Protein AF-0000000070242260 (afdb_homodimer)

Structure (mmCIF, N/CA/C/O backbone):
data_AF-0000000070242260-model_v1
#
loop_
_entity.id
_entity.type
_entity.pdbx_description
1 polymer 'CopG family transcriptional regulator'
#
loop_
_atom_site.group_PDB
_atom_site.id
_atom_site.type_symbol
_atom_site.label_atom_id
_atom_site.label_alt_id
_atom_site.label_comp_id
_atom_site.label_asym_id
_atom_site.label_entity_id
_atom_site.label_seq_id
_atom_site.pdbx_PDB_ins_code
_atom_site.Cartn_x
_atom_site.Cartn_y
_atom_site.Cartn_z
_atom_site.occupancy
_atom_site.B_iso_or_equiv
_atom_site.auth_seq_id
_atom_site.auth_comp_id
_atom_site.auth_asym_id
_atom_site.auth_atom_id
_atom_site.pdbx_PDB_model_num
ATOM 1 N N . MET A 1 1 ? 1.482 21.422 -8.008 1 52.81 1 MET A N 1
ATOM 2 C CA . MET A 1 1 ? 2.465 20.359 -8.227 1 52.81 1 MET A CA 1
ATOM 3 C C . MET A 1 1 ? 2.328 19.266 -7.18 1 52.81 1 MET A C 1
ATOM 5 O O . MET A 1 1 ? 2.359 19.531 -5.977 1 52.81 1 MET A O 1
ATOM 9 N N . HIS A 1 2 ? 1.684 18.188 -7.3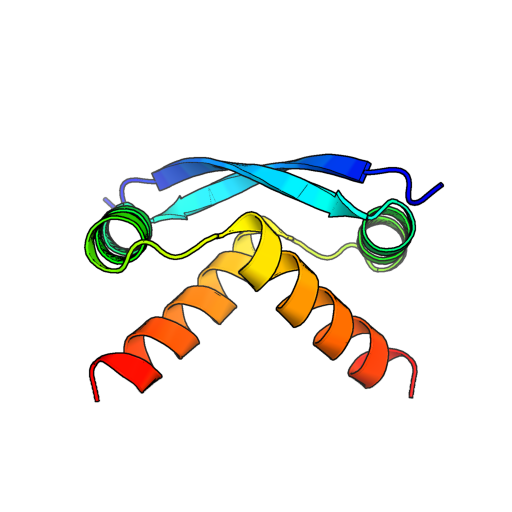83 1 70.69 2 HIS A N 1
ATOM 10 C CA . HIS A 1 2 ? 1.432 17.25 -6.305 1 70.69 2 HIS A CA 1
ATOM 11 C C . HIS A 1 2 ? 2.723 16.578 -5.848 1 70.69 2 HIS A C 1
ATOM 13 O O . HIS A 1 2 ? 3.426 15.953 -6.652 1 70.69 2 HIS A O 1
ATOM 19 N N . THR A 1 3 ? 3.256 17.094 -4.73 1 92.19 3 THR A N 1
ATOM 20 C CA . THR A 1 3 ? 4.465 16.547 -4.129 1 92.19 3 THR A CA 1
ATOM 21 C C . THR A 1 3 ? 4.242 15.102 -3.686 1 92.19 3 THR A C 1
ATOM 23 O O . THR A 1 3 ? 3.23 14.789 -3.051 1 92.19 3 THR A O 1
ATOM 26 N N . VAL A 1 4 ? 5.152 14.242 -4.238 1 95.75 4 VAL A N 1
ATOM 27 C CA . VAL A 1 4 ? 5.035 12.82 -3.938 1 95.75 4 VAL A CA 1
ATOM 28 C C . VAL A 1 4 ? 6.07 12.422 -2.887 1 95.75 4 VAL A C 1
ATOM 30 O O . VAL A 1 4 ? 7.098 13.094 -2.736 1 95.75 4 VAL A O 1
ATOM 33 N N . LYS A 1 5 ? 5.629 11.367 -2.018 1 97.69 5 LYS A N 1
ATOM 34 C CA . LYS A 1 5 ? 6.492 10.797 -0.992 1 97.69 5 LYS A CA 1
ATOM 35 C C . LYS A 1 5 ? 6.723 9.305 -1.238 1 97.69 5 LYS A C 1
ATOM 37 O O . LYS A 1 5 ? 5.797 8.586 -1.621 1 97.69 5 LYS A O 1
ATOM 42 N N . ARG A 1 6 ? 8.016 8.883 -1.145 1 97.75 6 ARG A N 1
ATOM 43 C CA . ARG A 1 6 ? 8.352 7.469 -1.255 1 97.75 6 ARG A CA 1
ATOM 44 C C . ARG A 1 6 ? 8.312 6.789 0.108 1 97.75 6 ARG A C 1
ATOM 46 O O . ARG A 1 6 ? 8.891 7.285 1.075 1 97.75 6 ARG A O 1
ATOM 53 N N . LYS A 1 7 ? 7.555 5.723 0.25 1 98.06 7 LYS A N 1
ATOM 54 C CA . LYS A 1 7 ? 7.406 4.953 1.48 1 98.06 7 LYS A CA 1
ATOM 55 C C . LYS A 1 7 ? 7.77 3.486 1.26 1 98.06 7 LYS A C 1
ATOM 57 O O . LYS A 1 7 ? 7.426 2.906 0.228 1 98.06 7 LYS A O 1
ATOM 62 N N . THR A 1 8 ? 8.484 2.951 2.234 1 98.06 8 THR A N 1
ATOM 63 C CA . THR A 1 8 ? 8.758 1.518 2.211 1 98.06 8 THR A CA 1
ATOM 64 C C . THR A 1 8 ? 7.75 0.763 3.076 1 98.06 8 THR A C 1
ATOM 66 O O . THR A 1 8 ? 7.535 1.115 4.238 1 98.06 8 THR A O 1
ATOM 69 N N . ILE A 1 9 ? 7.141 -0.252 2.438 1 98.62 9 ILE A N 1
ATOM 70 C CA . ILE A 1 9 ? 6.195 -1.078 3.176 1 98.62 9 ILE A CA 1
ATOM 71 C C . ILE A 1 9 ? 6.609 -2.545 3.088 1 98.62 9 ILE A C 1
ATOM 73 O O . ILE A 1 9 ? 7.418 -2.918 2.234 1 98.62 9 ILE A O 1
ATOM 77 N N . THR A 1 10 ? 6.098 -3.303 4.059 1 98.06 10 THR A N 1
ATOM 78 C CA . THR A 1 10 ? 6.289 -4.75 4.047 1 98.06 10 THR A CA 1
ATOM 79 C C . THR A 1 10 ? 4.984 -5.465 3.705 1 98.06 10 THR A C 1
ATOM 81 O O . THR A 1 10 ? 3.928 -5.129 4.246 1 98.06 10 THR A O 1
ATOM 84 N N . ILE A 1 11 ? 5.105 -6.398 2.703 1 98.44 11 ILE A N 1
ATOM 85 C CA . ILE A 1 11 ? 3.977 -7.254 2.355 1 98.44 11 ILE A CA 1
ATOM 86 C C . ILE A 1 11 ? 4.402 -8.719 2.406 1 98.44 11 ILE A C 1
ATOM 88 O O . ILE A 1 11 ? 5.578 -9.023 2.629 1 98.44 11 ILE A O 1
ATOM 92 N N . ARG A 1 12 ? 3.434 -9.617 2.219 1 98.12 12 ARG A N 1
ATOM 93 C CA . ARG A 1 12 ? 3.781 -11.031 2.189 1 98.12 12 ARG A CA 1
ATOM 94 C C . ARG A 1 12 ? 4.254 -11.453 0.803 1 98.12 12 ARG A C 1
ATOM 96 O O . ARG A 1 12 ? 3.947 -10.797 -0.191 1 98.12 12 ARG A O 1
ATOM 103 N N . GLU A 1 13 ? 4.969 -12.586 0.862 1 97.81 13 GLU A N 1
ATOM 104 C CA . GLU A 1 13 ? 5.477 -13.117 -0.398 1 97.81 13 GLU A CA 1
ATOM 105 C C . GLU A 1 13 ? 4.34 -13.5 -1.337 1 97.81 13 GLU A C 1
ATOM 107 O O . GLU A 1 13 ? 4.43 -13.297 -2.549 1 97.81 13 GLU A O 1
ATOM 112 N N . ASP A 1 14 ? 3.271 -14.094 -0.843 1 97.19 14 ASP A N 1
ATOM 113 C CA . ASP A 1 14 ? 2.146 -14.5 -1.683 1 97.19 14 ASP A CA 1
ATOM 114 C C . ASP A 1 14 ? 1.424 -13.281 -2.252 1 97.19 14 ASP A C 1
ATOM 116 O O . ASP A 1 14 ? 0.914 -13.32 -3.373 1 97.19 14 ASP A O 1
ATOM 120 N N . GLN A 1 15 ? 1.392 -12.172 -1.569 1 98.44 15 GLN A N 1
ATOM 121 C CA . GLN A 1 15 ? 0.826 -10.922 -2.07 1 98.44 15 GLN A CA 1
ATOM 122 C C . GLN A 1 15 ? 1.687 -10.344 -3.188 1 98.44 15 GLN A C 1
ATOM 124 O O . GLN A 1 15 ? 1.164 -9.883 -4.203 1 98.44 15 GLN A O 1
ATOM 129 N N . GLU A 1 16 ? 2.979 -10.359 -3.008 1 98.12 16 GLU A N 1
ATOM 130 C CA . GLU A 1 16 ? 3.893 -9.898 -4.051 1 98.12 16 GLU A CA 1
ATOM 131 C C . GLU A 1 16 ? 3.723 -10.703 -5.332 1 98.12 16 GLU A C 1
ATOM 133 O O . GLU A 1 16 ? 3.697 -10.141 -6.43 1 98.12 16 GLU A O 1
ATOM 138 N N . GLU A 1 17 ? 3.658 -12 -5.195 1 97.62 17 GLU A N 1
ATOM 139 C CA . GLU A 1 17 ? 3.465 -12.859 -6.359 1 97.62 17 GLU A CA 1
ATOM 140 C C . GLU A 1 17 ? 2.164 -12.531 -7.082 1 97.62 17 GLU A C 1
ATOM 142 O O . GLU A 1 17 ? 2.133 -12.453 -8.312 1 97.62 17 GLU A O 1
ATOM 147 N N . TRP A 1 18 ? 1.077 -12.344 -6.34 1 98.19 18 TRP A N 1
ATOM 148 C CA . TRP A 1 18 ? -0.213 -11.992 -6.918 1 98.19 18 TRP A CA 1
ATOM 149 C C . TRP A 1 18 ? -0.13 -10.648 -7.645 1 98.19 18 TRP A C 1
ATOM 151 O O . TRP A 1 18 ? -0.674 -10.5 -8.742 1 98.19 18 TRP A O 1
ATOM 161 N N . ILE A 1 19 ? 0.547 -9.648 -7.098 1 98.44 19 ILE A N 1
ATOM 162 C CA . ILE A 1 19 ? 0.742 -8.328 -7.68 1 98.44 19 ILE A CA 1
ATOM 163 C C . ILE A 1 19 ? 1.447 -8.453 -9.023 1 98.44 19 ILE A C 1
ATOM 165 O O . ILE A 1 19 ? 1.04 -7.832 -10.008 1 98.44 19 ILE A O 1
ATOM 169 N N . GLN A 1 20 ? 2.498 -9.266 -9.062 1 98.19 20 GLN A N 1
ATOM 170 C CA . GLN A 1 20 ? 3.277 -9.453 -10.281 1 98.19 20 GLN A CA 1
ATOM 171 C C . GLN A 1 20 ? 2.459 -10.156 -11.359 1 98.19 20 GLN A C 1
ATOM 173 O O . GLN A 1 20 ? 2.461 -9.742 -12.516 1 98.19 20 GLN A O 1
ATOM 178 N N . GLU A 1 21 ? 1.735 -11.18 -10.961 1 97.62 21 GLU A N 1
ATOM 179 C CA . GLU A 1 21 ? 0.947 -11.977 -11.898 1 97.62 21 GLU A CA 1
ATOM 180 C C . GLU A 1 21 ? -0.195 -11.156 -12.492 1 97.62 21 GLU A C 1
ATOM 182 O O . GLU A 1 21 ? -0.58 -11.359 -13.641 1 97.62 21 GLU A O 1
ATOM 187 N N . ASN A 1 22 ? -0.732 -10.211 -11.711 1 97.81 22 ASN A N 1
ATOM 188 C CA . ASN A 1 22 ? -1.883 -9.43 -12.148 1 97.81 22 ASN A CA 1
ATOM 189 C C . ASN A 1 22 ? -1.471 -8.039 -12.617 1 97.81 22 ASN A C 1
ATOM 191 O O . ASN A 1 22 ? -2.318 -7.23 -13.008 1 97.81 22 ASN A O 1
ATOM 195 N N . HIS A 1 23 ? -0.186 -7.691 -12.562 1 97.81 23 HIS A N 1
ATOM 196 C CA . HIS A 1 23 ? 0.392 -6.43 -13.016 1 97.81 23 HIS A CA 1
ATOM 197 C C . HIS A 1 23 ? -0.263 -5.242 -12.32 1 97.81 23 HIS A C 1
ATOM 199 O O . HIS A 1 23 ? -0.605 -4.25 -12.969 1 97.81 23 HIS A O 1
ATOM 205 N N . LEU A 1 24 ? -0.561 -5.406 -11.055 1 98.25 24 LEU A N 1
ATOM 206 C CA . LEU A 1 24 ? -1.148 -4.34 -10.25 1 98.25 24 LEU A CA 1
ATOM 207 C C . LEU A 1 24 ? -0.146 -3.215 -10.023 1 98.25 24 LEU A C 1
ATOM 209 O O . LEU A 1 24 ? 1.004 -3.465 -9.656 1 98.25 24 LEU A O 1
ATOM 213 N N . ASN A 1 25 ? -0.555 -2.066 -10.258 1 98.75 25 ASN A N 1
ATOM 214 C CA . ASN A 1 25 ? 0.206 -0.901 -9.82 1 98.75 25 ASN A CA 1
ATOM 215 C C . ASN A 1 25 ? -0.014 -0.616 -8.336 1 98.75 25 ASN A C 1
ATOM 217 O O . ASN A 1 25 ? -0.95 0.097 -7.973 1 98.75 25 ASN A O 1
ATOM 221 N N . LEU A 1 26 ? 0.875 -1.017 -7.551 1 98.62 26 LEU A N 1
ATOM 222 C CA . LEU A 1 26 ? 0.714 -0.99 -6.102 1 98.62 26 LEU A CA 1
ATOM 223 C C . LEU A 1 26 ? 0.63 0.444 -5.59 1 98.62 26 LEU A C 1
ATOM 225 O O . LEU A 1 26 ? -0.17 0.744 -4.703 1 98.62 26 LEU A O 1
ATOM 229 N N . SER A 1 27 ? 1.491 1.335 -6.113 1 98.38 27 SER A N 1
ATOM 230 C CA . SER A 1 27 ? 1.467 2.727 -5.668 1 98.38 27 SER A CA 1
ATOM 231 C C . SER A 1 27 ? 0.101 3.359 -5.914 1 98.38 27 SER A C 1
ATOM 233 O O . SER A 1 27 ? -0.454 4.012 -5.027 1 98.38 27 SER A O 1
ATOM 235 N N . SER A 1 28 ? -0.439 3.146 -7.07 1 98.5 28 SER A N 1
ATOM 236 C CA . SER A 1 28 ? -1.751 3.701 -7.387 1 98.5 28 SER A CA 1
ATOM 237 C C . SER A 1 28 ? -2.838 3.084 -6.512 1 98.5 28 SER A C 1
ATOM 239 O O . SER A 1 28 ? -3.723 3.789 -6.023 1 98.5 28 SER A O 1
ATOM 241 N N . PHE A 1 29 ? -2.826 1.72 -6.328 1 98.81 29 PHE A N 1
ATOM 242 C CA . PHE A 1 29 ? -3.781 1.003 -5.492 1 98.81 29 PHE A CA 1
ATOM 243 C C . PHE A 1 29 ? -3.773 1.549 -4.07 1 98.81 29 PHE A C 1
ATOM 245 O O . PHE A 1 29 ? -4.828 1.833 -3.504 1 98.81 29 PHE A O 1
ATOM 252 N N . VAL A 1 30 ? -2.557 1.792 -3.52 1 98.81 30 VAL A N 1
ATOM 253 C CA . VAL A 1 30 ? -2.441 2.268 -2.145 1 98.81 30 VAL A CA 1
ATOM 254 C C . VAL A 1 30 ? -2.951 3.705 -2.051 1 98.81 30 VAL A C 1
ATOM 256 O O . VAL A 1 30 ? -3.656 4.059 -1.102 1 98.81 30 VAL A O 1
ATOM 259 N N . GLN A 1 31 ? -2.615 4.539 -3.074 1 98.62 31 GLN A N 1
ATOM 260 C CA . GLN A 1 31 ? -3.096 5.918 -3.074 1 98.62 31 GLN A CA 1
ATOM 261 C C . GLN A 1 31 ? -4.621 5.969 -3.07 1 98.62 31 GLN A C 1
ATOM 263 O O . GLN A 1 31 ? -5.219 6.746 -2.324 1 98.62 31 GLN A O 1
ATOM 268 N N . GLU A 1 32 ? -5.23 5.117 -3.801 1 98.56 32 GLU A N 1
ATOM 269 C CA . GLU A 1 32 ? -6.688 5.078 -3.875 1 98.56 32 GLU A CA 1
ATOM 270 C C . GLU A 1 32 ? -7.297 4.602 -2.559 1 98.56 32 GLU A C 1
ATOM 272 O O . GLU A 1 32 ? -8.289 5.16 -2.086 1 98.56 32 GLU A O 1
ATOM 277 N N . GLN A 1 33 ? -6.699 3.547 -1.989 1 98.56 33 GLN A N 1
ATOM 278 C CA . GLN A 1 33 ? -7.207 3.027 -0.724 1 98.56 33 GLN A CA 1
ATOM 279 C C . GLN A 1 33 ? -7.043 4.051 0.396 1 98.56 33 GLN A C 1
ATOM 281 O O . GLN A 1 33 ? -7.902 4.16 1.273 1 98.56 33 GLN A O 1
ATOM 286 N N . LEU A 1 34 ? -5.941 4.738 0.413 1 98.62 34 LEU A N 1
ATOM 287 C CA . LEU A 1 34 ? -5.723 5.781 1.407 1 98.62 34 LEU A CA 1
ATOM 288 C C . LEU A 1 34 ? -6.734 6.91 1.245 1 98.62 34 LEU A C 1
ATOM 290 O O . LEU A 1 34 ? -7.258 7.43 2.234 1 98.62 34 LEU A O 1
ATOM 294 N N . ASP A 1 35 ? -6.977 7.312 -0.032 1 98.5 35 ASP A N 1
ATOM 295 C CA . ASP A 1 35 ? -7.969 8.359 -0.261 1 98.5 35 ASP A CA 1
ATOM 296 C C . ASP A 1 35 ? -9.328 7.949 0.297 1 98.5 35 ASP A C 1
ATOM 298 O O . ASP A 1 35 ? -10.023 8.758 0.913 1 98.5 35 ASP A O 1
ATOM 302 N N . GLU A 1 36 ? -9.695 6.742 0.098 1 98.31 36 GLU A N 1
ATOM 303 C CA . GLU A 1 36 ? -10.977 6.254 0.606 1 98.31 36 GLU A CA 1
ATOM 304 C C . GLU A 1 36 ? -11 6.27 2.133 1 98.31 36 GLU A C 1
ATOM 306 O O . GLU A 1 36 ? -12.016 6.641 2.734 1 98.31 36 GLU A O 1
ATOM 311 N N . LEU A 1 37 ? -9.906 5.805 2.76 1 98.38 37 LEU A N 1
ATOM 312 C CA . LEU A 1 37 ? -9.836 5.789 4.215 1 98.38 37 LEU A CA 1
ATOM 313 C C . LEU A 1 37 ? -9.953 7.199 4.781 1 98.38 37 LEU A C 1
ATOM 315 O O . LEU A 1 37 ? -10.664 7.426 5.758 1 98.38 37 LEU A O 1
ATOM 319 N N . ILE A 1 38 ? -9.211 8.141 4.172 1 98.25 38 ILE A N 1
ATOM 320 C CA . ILE A 1 38 ? -9.211 9.523 4.617 1 98.25 38 ILE A CA 1
ATOM 321 C C . ILE A 1 38 ? -10.617 10.109 4.52 1 98.25 38 ILE A C 1
ATOM 323 O O . ILE A 1 38 ? -11.094 10.766 5.449 1 98.25 38 ILE A O 1
ATOM 327 N N . GLU A 1 39 ? -11.234 9.844 3.365 1 97.69 39 GLU A N 1
ATOM 328 C CA . GLU A 1 39 ? -12.594 10.328 3.182 1 97.69 39 GLU A CA 1
ATOM 329 C C . GLU A 1 39 ? -13.539 9.742 4.227 1 97.69 39 GLU A C 1
ATOM 331 O O . GLU A 1 39 ? -14.398 10.445 4.762 1 97.69 39 GLU A O 1
ATOM 336 N N . GLN A 1 40 ? -13.422 8.461 4.547 1 97.25 40 GLN A N 1
ATOM 337 C CA . GLN A 1 40 ? -14.273 7.773 5.516 1 97.25 40 GLN A CA 1
ATOM 338 C C . GLN A 1 40 ? -14.039 8.297 6.926 1 97.25 40 GLN A C 1
ATOM 340 O O . GLN A 1 40 ? -14.984 8.445 7.703 1 97.25 40 GLN A O 1
ATOM 345 N N . ARG A 1 41 ? -12.852 8.516 7.324 1 95.94 41 ARG A N 1
ATOM 346 C CA . ARG A 1 41 ? -12.492 8.906 8.688 1 95.94 41 ARG A CA 1
ATOM 347 C C . ARG A 1 41 ? -12.766 10.391 8.914 1 95.94 41 ARG A C 1
ATOM 349 O O . ARG A 1 41 ? -13.07 10.805 10.039 1 95.94 41 ARG A O 1
ATOM 356 N N . ASP A 1 42 ? -12.648 11.234 7.855 1 91.56 42 ASP A N 1
ATOM 357 C CA . ASP A 1 42 ? -12.789 12.672 8.031 1 91.56 42 ASP A CA 1
ATOM 358 C C . ASP A 1 42 ? -14.195 13.141 7.648 1 91.56 42 ASP A C 1
ATOM 360 O O . ASP A 1 42 ? -14.508 14.328 7.738 1 91.56 42 ASP A O 1
ATOM 364 N N . SER A 1 43 ? -15.125 12.227 7.215 1 87.44 43 SER A N 1
ATOM 365 C CA . SER A 1 43 ? -16.547 12.516 7.012 1 87.44 43 SER A CA 1
ATOM 366 C C . SER A 1 43 ? -17.328 12.359 8.305 1 87.44 43 SER A C 1
ATOM 368 O O . SER A 1 43 ? -16.969 11.555 9.164 1 87.44 43 SER A O 1
ATOM 370 N N . MET B 1 1 ? 6.793 -20.141 7.992 1 52.5 1 MET B N 1
ATOM 371 C CA . MET B 1 1 ? 7.504 -18.891 8.211 1 52.5 1 MET B CA 1
ATOM 372 C C . MET B 1 1 ? 7.035 -17.812 7.234 1 52.5 1 MET B C 1
ATOM 374 O O . MET B 1 1 ? 7.035 -18.031 6.023 1 52.5 1 MET B O 1
ATOM 378 N N . HIS B 1 2 ? 6.195 -16.922 7.559 1 69.38 2 HIS B N 1
ATOM 379 C CA . HIS B 1 2 ? 5.641 -16 6.574 1 69.38 2 HIS B CA 1
ATOM 380 C C . HIS B 1 2 ? 6.711 -15.055 6.043 1 69.38 2 HIS B C 1
ATOM 382 O O . HIS B 1 2 ? 7.32 -14.312 6.812 1 69.38 2 HIS B O 1
ATOM 388 N N . THR B 1 3 ? 7.258 -15.43 4.895 1 91.75 3 THR B N 1
ATOM 389 C CA . THR B 1 3 ? 8.273 -14.609 4.238 1 91.75 3 THR B CA 1
ATOM 390 C C . THR B 1 3 ? 7.691 -13.266 3.814 1 91.75 3 THR B C 1
ATO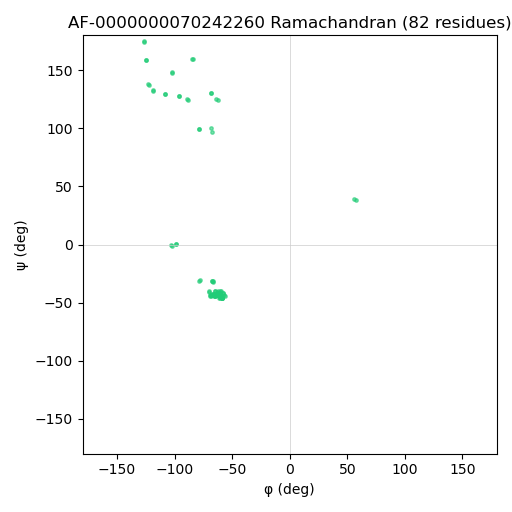M 392 O O . THR B 1 3 ? 6.59 -13.203 3.264 1 91.75 3 THR B O 1
ATOM 395 N N . VAL B 1 4 ? 8.414 -12.211 4.312 1 95.75 4 VAL B N 1
ATOM 396 C CA . VAL B 1 4 ? 7.957 -10.852 4.023 1 95.75 4 VAL B CA 1
ATOM 397 C C . VAL B 1 4 ? 8.82 -10.242 2.918 1 95.75 4 VAL B C 1
ATOM 399 O O . VAL B 1 4 ? 9.953 -10.664 2.705 1 95.75 4 VAL B O 1
ATOM 402 N N . LYS B 1 5 ? 8.117 -9.312 2.084 1 97.69 5 LYS B N 1
ATOM 403 C CA . LYS B 1 5 ? 8.766 -8.555 1.019 1 97.69 5 LYS B CA 1
ATOM 404 C C . LYS B 1 5 ? 8.672 -7.055 1.267 1 97.69 5 LYS B C 1
ATOM 406 O O . LYS B 1 5 ? 7.629 -6.562 1.706 1 97.69 5 LYS B O 1
ATOM 411 N N . ARG B 1 6 ? 9.82 -6.359 1.122 1 97.69 6 ARG B N 1
ATOM 412 C CA . ARG B 1 6 ? 9.836 -4.906 1.224 1 97.69 6 ARG B CA 1
ATOM 413 C C . ARG B 1 6 ? 9.562 -4.258 -0.13 1 97.69 6 ARG B C 1
ATOM 415 O O . ARG B 1 6 ? 10.188 -4.613 -1.132 1 97.69 6 ARG B O 1
ATOM 422 N N . LYS B 1 7 ? 8.578 -3.41 -0.229 1 98.06 7 LYS B 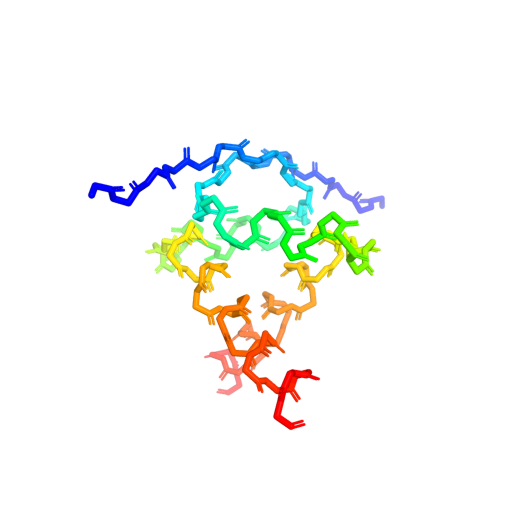N 1
ATOM 423 C CA . LYS B 1 7 ? 8.188 -2.697 -1.442 1 98.06 7 LYS B CA 1
ATOM 424 C C . LYS B 1 7 ? 8.234 -1.187 -1.231 1 98.06 7 LYS B C 1
ATOM 426 O O . LYS B 1 7 ? 7.836 -0.689 -0.176 1 98.06 7 LYS B O 1
ATOM 431 N N . THR B 1 8 ? 8.758 -0.501 -2.227 1 98.06 8 THR B N 1
ATOM 432 C CA . THR B 1 8 ? 8.703 0.957 -2.211 1 98.06 8 THR B CA 1
ATOM 433 C C . THR B 1 8 ? 7.512 1.462 -3.016 1 98.06 8 THR B C 1
ATOM 435 O O . THR B 1 8 ? 7.32 1.066 -4.168 1 98.06 8 THR B O 1
ATOM 438 N N . ILE B 1 9 ? 6.719 2.326 -2.352 1 98.69 9 ILE B N 1
ATOM 439 C CA . ILE B 1 9 ? 5.57 2.91 -3.031 1 98.69 9 ILE B CA 1
ATOM 440 C C . ILE B 1 9 ? 5.645 4.434 -2.959 1 98.69 9 ILE B C 1
ATOM 442 O 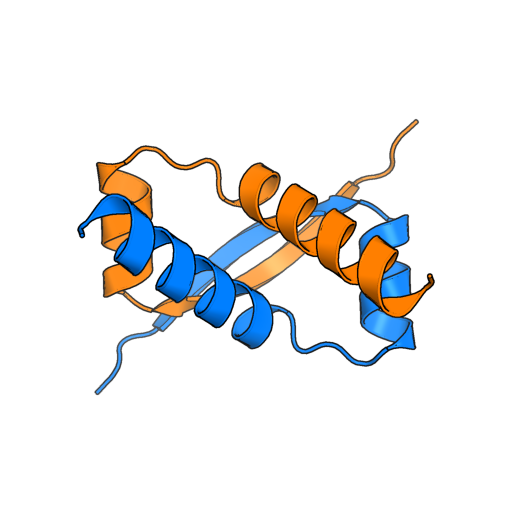O . ILE B 1 9 ? 6.387 4.988 -2.145 1 98.69 9 ILE B O 1
ATOM 446 N N . THR B 1 10 ? 4.93 5.039 -3.898 1 98.06 10 THR B N 1
ATOM 447 C CA . THR B 1 10 ? 4.789 6.492 -3.889 1 98.06 10 THR B CA 1
ATOM 448 C C . THR B 1 10 ? 3.379 6.898 -3.477 1 98.06 10 THR B C 1
ATOM 450 O O . THR B 1 10 ? 2.396 6.324 -3.957 1 98.06 10 THR B O 1
ATOM 453 N N . ILE B 1 11 ? 3.35 7.848 -2.477 1 98.5 11 ILE B N 1
ATOM 454 C CA . ILE B 1 11 ? 2.076 8.43 -2.061 1 98.5 11 ILE B CA 1
ATOM 455 C C . ILE B 1 11 ? 2.156 9.953 -2.127 1 98.5 11 ILE B C 1
ATOM 457 O O . ILE B 1 11 ? 3.215 10.508 -2.426 1 98.5 11 ILE B O 1
ATOM 461 N N . ARG B 1 12 ? 1.021 10.602 -1.863 1 98.19 12 ARG B N 1
ATOM 462 C CA . ARG B 1 12 ? 1.041 12.062 -1.846 1 98.19 12 ARG B CA 1
ATOM 463 C C . ARG B 1 12 ? 1.486 12.586 -0.486 1 98.19 12 ARG B C 1
ATOM 465 O O . ARG B 1 12 ? 1.39 11.883 0.521 1 98.19 12 ARG B O 1
ATOM 472 N N . GLU B 1 13 ? 1.929 13.852 -0.573 1 97.88 13 GLU B N 1
ATOM 473 C CA . GLU B 1 13 ? 2.375 14.492 0.661 1 97.88 13 GLU B CA 1
ATOM 474 C C . GLU B 1 13 ? 1.232 14.617 1.665 1 97.88 13 GLU B C 1
ATOM 476 O O . GLU B 1 13 ? 1.436 14.438 2.869 1 97.88 13 GLU B O 1
ATOM 481 N N . ASP B 1 14 ? 0.027 14.945 1.232 1 97.25 14 ASP B N 1
ATOM 482 C CA . ASP B 1 14 ? -1.109 15.086 2.137 1 97.25 14 ASP B CA 1
ATOM 483 C C . ASP B 1 14 ? -1.506 13.734 2.736 1 97.25 14 ASP B C 1
ATOM 485 O O . ASP B 1 14 ? -1.951 13.672 3.883 1 97.25 14 ASP B O 1
ATOM 489 N N . GLN B 1 15 ? -1.33 12.648 2.047 1 98.44 15 GLN B N 1
ATOM 490 C CA . GLN B 1 15 ? -1.568 11.305 2.568 1 98.44 15 GLN B CA 1
ATOM 491 C C . GLN B 1 15 ? -0.541 10.938 3.635 1 98.44 15 GLN B C 1
ATOM 493 O O . GLN B 1 15 ? -0.891 10.383 4.676 1 98.44 15 GLN B O 1
ATOM 498 N N . GLU B 1 16 ? 0.708 11.242 3.391 1 98.12 16 GLU B N 1
ATOM 499 C CA . GLU B 1 16 ? 1.758 11.008 4.379 1 98.12 16 GLU B CA 1
ATOM 500 C C . GLU B 1 16 ? 1.479 11.766 5.672 1 98.12 16 GLU B C 1
ATOM 502 O O . GLU B 1 16 ? 1.646 11.219 6.766 1 98.12 16 GLU B O 1
ATOM 507 N N . GLU B 1 17 ? 1.114 13.023 5.531 1 97.69 17 GLU B N 1
ATOM 508 C CA . GLU B 1 17 ? 0.797 13.828 6.707 1 97.69 17 GLU B CA 1
ATOM 509 C C . GLU B 1 17 ? -0.354 13.211 7.5 1 97.69 17 GLU B C 1
ATOM 511 O O . GLU B 1 17 ? -0.299 13.141 8.727 1 97.69 17 GLU B O 1
ATOM 516 N N . TRP B 1 18 ? -1.396 12.773 6.816 1 98.19 18 TRP B N 1
ATOM 517 C CA . TRP B 1 18 ? -2.537 12.141 7.465 1 98.19 18 TRP B CA 1
ATOM 518 C C . TRP B 1 18 ? -2.117 10.859 8.18 1 98.19 18 TRP B C 1
ATOM 520 O O . TRP B 1 18 ? -2.547 10.594 9.305 1 98.19 18 TRP B O 1
ATOM 530 N N . ILE B 1 19 ? -1.269 10.031 7.59 1 98.44 19 ILE B N 1
ATOM 531 C CA . ILE B 1 19 ? -0.751 8.789 8.156 1 98.44 19 ILE B CA 1
ATOM 532 C C . ILE B 1 19 ? -0.016 9.086 9.461 1 98.44 19 ILE B C 1
ATOM 534 O O . ILE B 1 19 ? -0.218 8.391 10.461 1 98.44 19 ILE B O 1
ATOM 538 N N . GLN B 1 20 ? 0.812 10.102 9.43 1 98.19 20 GLN B N 1
ATOM 539 C CA . GLN B 1 20 ? 1.599 10.469 10.609 1 98.19 20 GLN B CA 1
ATOM 540 C C . GLN B 1 20 ? 0.703 10.984 11.734 1 98.19 20 GLN B C 1
ATOM 542 O O . GLN B 1 20 ? 0.869 10.594 12.891 1 98.19 20 GLN B O 1
ATOM 547 N N . GLU B 1 21 ? -0.253 11.82 11.383 1 97.62 21 GLU B N 1
ATOM 548 C CA . GLU B 1 21 ? -1.146 12.422 12.367 1 97.62 21 GLU B CA 1
ATOM 549 C C . GLU B 1 21 ? -2.041 11.375 13.016 1 97.62 21 GLU B C 1
ATOM 551 O O . GLU B 1 21 ? -2.396 11.492 14.195 1 97.62 21 GLU B O 1
ATOM 556 N N . ASN B 1 22 ? -2.385 10.32 12.266 1 97.81 22 ASN B N 1
ATOM 557 C CA . ASN B 1 22 ? -3.305 9.305 12.766 1 97.81 22 ASN B CA 1
ATOM 558 C C . ASN B 1 22 ? -2.562 8.039 13.203 1 97.81 22 ASN B C 1
ATOM 560 O O . ASN B 1 22 ? -3.184 7.07 13.641 1 97.81 22 ASN B O 1
ATOM 564 N N . HIS B 1 23 ? -1.239 7.992 13.086 1 97.81 23 HIS B N 1
ATOM 565 C CA . HIS B 1 23 ? -0.369 6.898 13.492 1 97.81 23 HIS B CA 1
ATOM 566 C C . HIS B 1 23 ? -0.783 5.59 12.828 1 97.81 23 HIS B C 1
ATOM 568 O O . HIS B 1 23 ? -0.856 4.551 13.492 1 97.81 23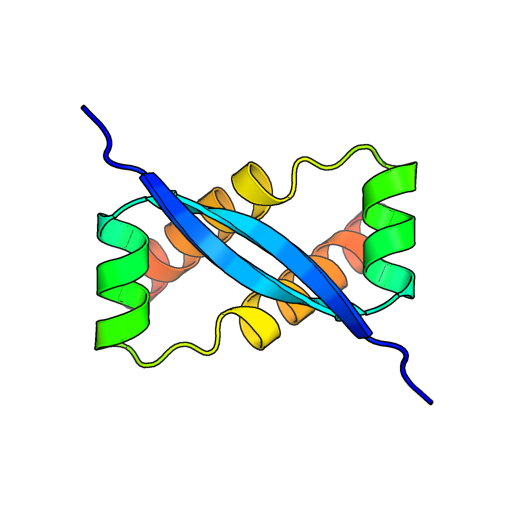 HIS B O 1
ATOM 574 N N . LEU B 1 24 ? -1.176 5.668 11.586 1 98.19 24 LEU B N 1
ATOM 575 C CA . LEU B 1 24 ? -1.558 4.496 10.812 1 98.19 24 LEU B CA 1
ATOM 576 C C . LEU B 1 24 ? -0.346 3.617 10.523 1 98.19 24 LEU B C 1
ATOM 578 O O . LEU B 1 24 ? 0.701 4.113 10.102 1 98.19 24 LEU B O 1
ATOM 582 N N . ASN B 1 25 ? -0.474 2.416 10.773 1 98.69 25 ASN B N 1
ATOM 583 C CA . ASN B 1 25 ? 0.499 1.443 10.281 1 98.69 25 ASN B CA 1
ATOM 584 C C . ASN B 1 25 ? 0.268 1.108 8.812 1 98.69 25 ASN B C 1
ATOM 586 O O . ASN B 1 25 ? -0.503 0.202 8.492 1 98.69 25 ASN B O 1
ATOM 590 N N . LEU B 1 26 ? 0.989 1.692 7.98 1 98.62 26 LEU B N 1
ATOM 591 C CA . LEU B 1 26 ? 0.76 1.622 6.543 1 98.62 26 LEU B CA 1
ATOM 592 C C . LEU B 1 26 ? 0.971 0.203 6.027 1 98.62 26 LEU B C 1
ATOM 594 O O . LEU B 1 26 ? 0.208 -0.277 5.188 1 98.62 26 LEU B O 1
ATOM 598 N N . SER B 1 27 ? 2.035 -0.468 6.5 1 98.38 27 SER B N 1
ATOM 599 C CA . SER B 1 27 ? 2.299 -1.831 6.055 1 98.38 27 SER B CA 1
ATOM 600 C C . SER B 1 27 ? 1.124 -2.752 6.367 1 98.38 27 SER B C 1
ATOM 602 O O . SER B 1 27 ? 0.683 -3.518 5.508 1 98.38 27 SER B O 1
ATOM 604 N N . SER B 1 28 ? 0.616 -2.66 7.555 1 98.5 28 SER B N 1
ATOM 605 C CA . SER B 1 28 ? -0.521 -3.488 7.941 1 98.5 28 SER B CA 1
ATOM 606 C C . SER B 1 28 ? -1.764 -3.135 7.133 1 98.5 28 SER B C 1
ATOM 608 O O . SER B 1 28 ? -2.496 -4.023 6.691 1 98.5 28 SER B O 1
ATOM 610 N N . PHE B 1 29 ? -2.066 -1.799 6.949 1 98.81 29 PHE B N 1
ATOM 611 C CA . PHE B 1 29 ? -3.201 -1.319 6.172 1 98.81 29 PHE B CA 1
ATOM 612 C C . PHE B 1 29 ? -3.148 -1.86 4.746 1 98.81 29 PHE B C 1
ATOM 614 O O . PHE B 1 29 ? -4.145 -2.373 4.234 1 98.81 29 PHE B O 1
ATOM 621 N N . VAL B 1 30 ? -1.937 -1.837 4.129 1 98.81 30 VAL B N 1
ATOM 622 C CA . VAL B 1 30 ? -1.794 -2.285 2.748 1 98.81 30 VAL B CA 1
ATOM 623 C C . VAL B 1 30 ? -1.968 -3.799 2.674 1 98.81 30 VAL B C 1
ATOM 625 O O . VAL B 1 30 ? -2.625 -4.312 1.765 1 98.81 30 VAL B O 1
ATOM 628 N N . GLN B 1 31 ? 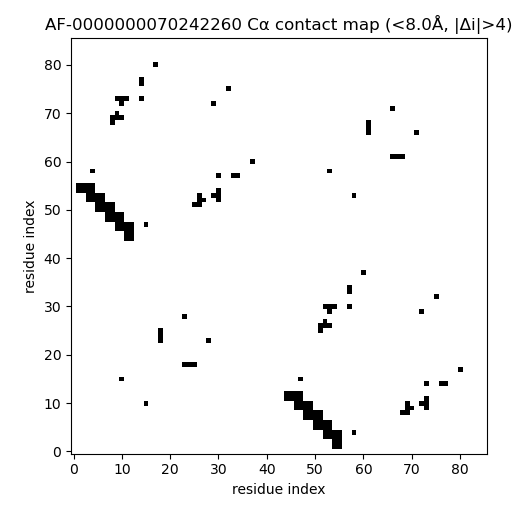-1.411 -4.52 3.67 1 98.62 31 GLN B N 1
ATOM 629 C CA . GLN B 1 31 ? -1.566 -5.969 3.689 1 98.62 31 GLN B CA 1
ATOM 630 C C . GLN B 1 31 ? -3.037 -6.363 3.773 1 98.62 31 GLN B C 1
ATOM 632 O O . GLN B 1 31 ? -3.486 -7.266 3.061 1 98.62 31 GLN B O 1
ATOM 637 N N . GLU B 1 32 ? -3.777 -5.672 4.539 1 98.56 32 GLU B N 1
ATOM 638 C CA . GLU B 1 32 ? -5.199 -5.961 4.691 1 98.56 32 GLU B CA 1
ATOM 639 C C . GLU B 1 32 ? -5.969 -5.641 3.412 1 98.56 32 GLU B C 1
ATOM 641 O O . GLU B 1 32 ? -6.832 -6.414 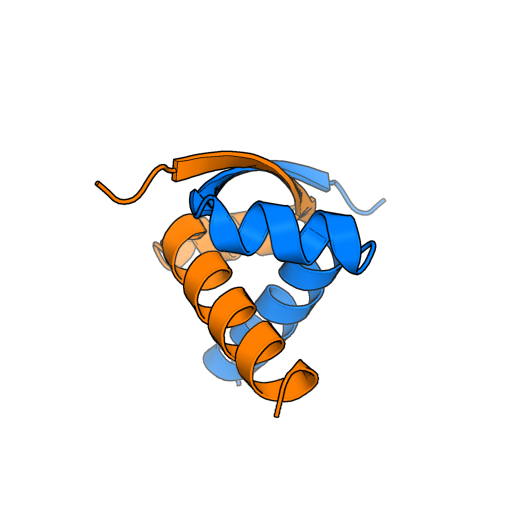2.99 1 98.56 32 GLU B O 1
ATOM 646 N N . GLN B 1 33 ? -5.66 -4.492 2.816 1 98.56 33 GLN B N 1
ATOM 647 C CA . GLN B 1 33 ? -6.34 -4.109 1.583 1 98.56 33 GLN B CA 1
ATOM 648 C C . GLN B 1 33 ? -6.012 -5.074 0.45 1 98.56 33 GLN B C 1
ATOM 650 O O . GLN B 1 33 ? -6.867 -5.383 -0.38 1 98.56 33 GLN B O 1
ATOM 655 N N . LEU B 1 34 ? -4.781 -5.496 0.372 1 98.62 34 LEU B N 1
ATOM 656 C CA . LEU B 1 34 ? -4.391 -6.469 -0.64 1 98.62 34 LEU B CA 1
ATOM 657 C C . LEU B 1 34 ? -5.117 -7.793 -0.431 1 98.62 34 LEU B C 1
ATOM 659 O O . LEU B 1 34 ? -5.559 -8.422 -1.396 1 98.62 34 LEU B O 1
ATOM 663 N N . ASP B 1 35 ? -5.191 -8.227 0.856 1 98.5 35 ASP B N 1
ATOM 664 C CA . ASP B 1 35 ? -5.914 -9.469 1.132 1 98.5 35 ASP B CA 1
ATOM 665 C C . ASP B 1 35 ? -7.359 -9.375 0.646 1 98.5 35 ASP B C 1
ATOM 667 O O . ASP B 1 35 ? -7.883 -10.328 0.061 1 98.5 35 ASP B O 1
ATOM 671 N N . GLU B 1 36 ? -7.973 -8.281 0.862 1 98.31 36 GLU B N 1
ATOM 672 C CA . GLU B 1 36 ? -9.352 -8.094 0.423 1 98.31 36 GLU B CA 1
ATOM 673 C C . GLU B 1 36 ? -9.453 -8.125 -1.1 1 98.31 36 GLU B C 1
ATOM 675 O O . GLU B 1 36 ? -10.391 -8.711 -1.652 1 98.31 36 GLU B O 1
ATOM 680 N N . LEU B 1 37 ? -8.531 -7.434 -1.773 1 98.38 37 LEU B N 1
ATOM 681 C CA . LEU B 1 37 ? -8.539 -7.406 -3.232 1 98.38 37 LEU B CA 1
ATOM 682 C C . LEU B 1 37 ? -8.359 -8.812 -3.803 1 98.38 37 LEU B C 1
ATOM 684 O O . LEU B 1 37 ? -9.062 -9.195 -4.742 1 98.38 37 LEU B O 1
ATOM 688 N N . ILE B 1 38 ? -7.41 -9.578 -3.24 1 98.25 38 ILE B N 1
ATOM 689 C CA . ILE B 1 38 ? -7.113 -10.93 -3.699 1 98.25 38 ILE B CA 1
ATOM 690 C C . ILE B 1 38 ? -8.352 -11.812 -3.531 1 98.25 38 ILE B C 1
ATOM 692 O O . ILE B 1 38 ? -8.711 -12.562 -4.441 1 98.25 38 ILE B O 1
ATOM 696 N N . GLU B 1 39 ? -8.938 -11.68 -2.352 1 97.69 39 GLU B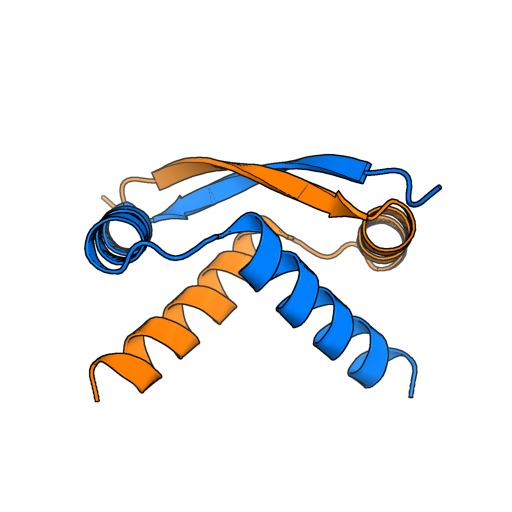 N 1
ATOM 697 C CA . GLU B 1 39 ? -10.148 -12.461 -2.102 1 97.69 39 GLU B CA 1
ATOM 698 C C . GLU B 1 39 ? -11.25 -12.102 -3.092 1 97.69 39 GLU B C 1
ATOM 700 O O . GLU B 1 39 ? -11.961 -12.984 -3.59 1 97.69 39 GLU B O 1
ATOM 705 N N . GLN B 1 40 ? -11.445 -10.836 -3.408 1 97.31 40 GLN B N 1
ATOM 706 C CA . GLN B 1 40 ? -12.484 -10.367 -4.32 1 97.31 40 GLN B CA 1
ATOM 707 C C . GLN B 1 40 ? -12.211 -10.828 -5.75 1 97.31 40 GLN B C 1
ATOM 709 O O . GLN B 1 40 ? -13.133 -11.18 -6.48 1 97.31 40 GLN B O 1
ATOM 714 N N . ARG B 1 41 ? -11.039 -10.766 -6.215 1 96.12 41 ARG B N 1
ATOM 715 C CA . ARG B 1 41 ? -10.672 -11.07 -7.598 1 96.12 41 ARG B CA 1
ATOM 716 C C . ARG B 1 41 ? -10.609 -12.578 -7.828 1 96.12 41 ARG B C 1
ATOM 718 O O . ARG B 1 41 ? -10.875 -13.055 -8.938 1 96.12 41 ARG B O 1
ATOM 725 N N . ASP B 1 42 ? -10.25 -13.359 -6.785 1 91.56 42 ASP B N 1
ATOM 726 C CA . ASP B 1 42 ? -10.07 -14.797 -6.969 1 91.56 42 ASP B CA 1
ATOM 727 C C . ASP B 1 42 ? -11.312 -15.57 -6.523 1 91.56 42 ASP B C 1
ATOM 729 O O . ASP B 1 42 ? -11.344 -16.797 -6.598 1 91.56 42 ASP B O 1
ATOM 733 N N . SER B 1 43 ? -12.398 -14.883 -6.039 1 87.56 43 SER B N 1
ATOM 734 C CA . SER B 1 43 ? -13.703 -15.477 -5.77 1 87.56 43 SER B CA 1
ATOM 735 C C . SER B 1 43 ? -14.562 -15.516 -7.027 1 87.56 43 SER B C 1
ATOM 737 O O . SER B 1 43 ? -14.445 -14.648 -7.895 1 87.56 43 SER B O 1
#

Radius of gyration: 13.09 Å; Cα contacts (8 Å, |Δi|>4): 84; chains: 2; bounding box: 26×39×26 Å

Foldseek 3Di:
DPDDDDDDDDDDPVVVVVCVVVVDDVVVVVVVVVVVVCVVVVD/DPDDDDDDDDDDPVVVVVCVVVVDDVVVVVVVVVVVVCVVVVD

Sequence (86 aa):
MHTVKRKTITIREDQEEWIQENHLNLSSFVQEQLDELIEQRDSMHTVKRKTITIREDQEEWIQENHLNLSSFVQEQLDELIEQRDS

Secondary structure (DSSP, 8-state):
---EEEEEEEEEHHHHHHHHHHT--HHHHHHHHHHHHHHHHH-/---EEEEEEEEEHHHHHHHHHHT--HHHHHHHHHHHHHHHHH-

Solvent-accessible surface area (backbone atoms only — not comparable to full-atom values): 5032 Å² total; per-residue (Å²): 129,89,54,72,37,82,43,79,34,52,37,43,48,70,56,52,51,51,35,62,76,65,66,56,59,60,33,62,53,49,45,52,52,50,50,52,49,49,53,61,70,74,99,128,89,53,73,39,82,45,78,32,52,37,44,48,70,55,52,53,50,35,63,76,67,67,56,57,61,34,62,54,50,44,52,53,49,52,52,50,50,53,60,70,74,97

Organism: Natronomonas pharaonis (strain ATCC 35678 / DSM 2160 / CIP 103997 / JCM 8858 / NBRC 14720 / NCIMB 2260 / Gabara) (NCBI:txid348780)

pLDDT: mean 95.83, std 8.13, range [52.5, 98.81]